Protein AF-A0A935B8S7-F1 (afdb_monomer)

Radius of gyration: 26.59 Å; Cα contacts (8 Å, |Δi|>4): 74; chains: 1; bounding box: 68×34×76 Å

Structure (mmCIF, N/CA/C/O backbone):
data_AF-A0A935B8S7-F1
#
_entry.id   AF-A0A935B8S7-F1
#
loop_
_atom_site.group_PDB
_atom_site.id
_atom_site.type_symbol
_atom_site.label_atom_id
_atom_site.label_alt_id
_atom_site.label_comp_id
_atom_site.label_asym_id
_atom_site.label_entity_id
_atom_site.label_seq_id
_atom_site.pdbx_PDB_ins_code
_atom_site.Cartn_x
_atom_site.Cartn_y
_atom_site.Cartn_z
_atom_site.occupancy
_atom_site.B_iso_or_equiv
_atom_site.auth_seq_id
_atom_site.auth_comp_id
_atom_site.auth_asym_id
_atom_site.auth_atom_id
_atom_site.pdbx_PDB_model_num
ATOM 1 N N . MET A 1 1 ? 12.538 2.249 3.715 1.00 72.75 1 MET A N 1
ATOM 2 C CA . MET A 1 1 ? 12.127 2.419 5.131 1.00 72.75 1 MET A CA 1
ATOM 3 C C . MET A 1 1 ? 10.869 3.268 5.280 1.00 72.75 1 MET A C 1
ATOM 5 O O . MET A 1 1 ? 9.950 2.816 5.946 1.00 72.75 1 MET A O 1
ATOM 9 N N . LEU A 1 2 ? 10.762 4.430 4.622 1.00 84.38 2 LEU A N 1
ATOM 10 C CA . LEU A 1 2 ? 9.557 5.279 4.696 1.00 84.38 2 LEU A CA 1
ATOM 11 C C . LEU A 1 2 ? 8.224 4.554 4.388 1.00 84.38 2 LEU A C 1
ATOM 13 O O . LEU A 1 2 ? 7.296 4.719 5.176 1.00 84.38 2 LEU A O 1
ATOM 17 N N . PRO A 1 3 ? 8.113 3.687 3.356 1.00 80.31 3 PRO A N 1
ATOM 18 C CA . PRO A 1 3 ? 6.857 2.977 3.079 1.00 80.31 3 PRO A CA 1
ATOM 19 C C . PRO A 1 3 ? 6.448 1.997 4.187 1.00 80.31 3 PRO A C 1
ATOM 21 O O . PRO A 1 3 ? 5.264 1.815 4.446 1.00 80.31 3 PRO A O 1
ATOM 24 N N . LEU A 1 4 ? 7.430 1.398 4.873 1.00 86.56 4 LEU A N 1
ATOM 25 C CA . LEU A 1 4 ? 7.192 0.488 5.996 1.00 86.56 4 LEU A CA 1
ATOM 26 C C . LEU A 1 4 ? 6.668 1.237 7.223 1.00 86.56 4 LEU A C 1
ATOM 28 O O . LEU A 1 4 ? 5.716 0.801 7.859 1.00 86.56 4 LEU A O 1
ATOM 32 N N . ILE A 1 5 ? 7.258 2.389 7.540 1.00 90.81 5 ILE A N 1
ATOM 33 C CA . ILE A 1 5 ? 6.776 3.230 8.644 1.00 90.81 5 ILE A CA 1
ATOM 34 C C . ILE A 1 5 ? 5.353 3.710 8.340 1.00 90.81 5 ILE A C 1
ATOM 36 O O . ILE A 1 5 ? 4.471 3.621 9.192 1.00 90.81 5 ILE A O 1
ATOM 40 N N . PHE A 1 6 ? 5.117 4.152 7.104 1.00 88.12 6 PHE A N 1
ATOM 41 C CA . PHE A 1 6 ? 3.810 4.598 6.637 1.00 88.12 6 PHE A CA 1
ATOM 42 C C . PHE A 1 6 ? 2.730 3.521 6.799 1.00 88.12 6 PHE A C 1
ATOM 44 O O . PHE A 1 6 ? 1.699 3.790 7.416 1.00 88.12 6 PHE A O 1
ATOM 51 N N . ILE A 1 7 ? 2.974 2.294 6.315 1.00 90.75 7 ILE A N 1
ATOM 52 C CA . ILE A 1 7 ? 1.973 1.223 6.405 1.00 90.75 7 ILE A CA 1
ATOM 53 C C . ILE A 1 7 ? 1.699 0.815 7.853 1.00 90.75 7 ILE A C 1
ATOM 55 O O . ILE A 1 7 ? 0.552 0.525 8.182 1.00 90.75 7 ILE A O 1
ATOM 59 N N . VAL A 1 8 ? 2.701 0.851 8.740 1.00 92.56 8 VAL A N 1
ATOM 60 C CA . VAL A 1 8 ? 2.510 0.563 10.171 1.00 92.56 8 VAL A CA 1
ATOM 61 C C . VAL A 1 8 ? 1.603 1.609 10.819 1.00 92.56 8 VAL A C 1
ATOM 63 O O . VAL A 1 8 ? 0.613 1.247 11.455 1.00 92.56 8 VAL A O 1
ATOM 66 N N . VAL A 1 9 ? 1.894 2.899 10.623 1.00 93.38 9 VAL A N 1
ATOM 67 C CA . VAL A 1 9 ? 1.093 3.992 11.200 1.00 93.38 9 VAL A CA 1
ATOM 68 C C . VAL A 1 9 ? -0.349 3.941 10.690 1.00 93.38 9 VAL A C 1
ATOM 70 O O . VAL A 1 9 ? -1.285 4.006 11.489 1.00 93.38 9 VAL A O 1
ATOM 73 N N . LEU A 1 10 ? -0.547 3.744 9.384 1.00 91.19 10 LEU A N 1
ATOM 74 C CA . LEU A 1 10 ? -1.888 3.647 8.802 1.00 91.19 10 LEU A CA 1
ATOM 75 C C . LEU A 1 10 ? -2.643 2.399 9.230 1.00 91.19 10 LEU A C 1
ATOM 77 O O . LEU A 1 10 ? -3.838 2.479 9.491 1.00 91.19 10 LEU A O 1
ATOM 81 N N . SER A 1 11 ? -1.960 1.264 9.356 1.00 91.50 11 SER A N 1
ATOM 82 C CA . SER A 1 11 ? -2.568 0.028 9.854 1.00 91.50 11 SER A CA 1
ATOM 83 C C . SER A 1 11 ? -3.101 0.206 11.277 1.00 91.50 11 SER A C 1
ATOM 85 O O . SER A 1 11 ? -4.197 -0.266 11.581 1.00 91.50 11 SER A O 1
ATOM 87 N N . ILE A 1 12 ? -2.371 0.939 12.131 1.00 93.62 12 ILE A N 1
ATOM 88 C CA . ILE A 1 12 ? -2.815 1.295 13.488 1.00 93.62 12 ILE A CA 1
ATOM 89 C C . ILE A 1 12 ? -4.008 2.256 13.438 1.00 93.62 12 ILE A C 1
ATOM 91 O O . ILE A 1 12 ? -4.962 2.088 14.197 1.00 93.62 12 ILE A O 1
ATOM 95 N N . GLN A 1 13 ? -3.977 3.260 12.562 1.00 93.19 13 GLN A N 1
ATOM 96 C CA . GLN A 1 13 ? -5.082 4.208 12.429 1.00 93.19 13 GLN A CA 1
ATOM 97 C C . GLN A 1 13 ? -6.358 3.517 11.935 1.00 93.19 13 GLN A C 1
ATOM 99 O O . GLN A 1 13 ? -7.408 3.680 12.546 1.00 93.19 13 GLN A O 1
ATOM 104 N N . ILE A 1 14 ? -6.254 2.679 10.901 1.00 92.94 14 ILE A N 1
ATOM 105 C CA . ILE A 1 14 ? -7.361 1.870 10.378 1.00 92.94 14 ILE A CA 1
ATOM 106 C C . ILE A 1 14 ? -7.871 0.899 11.438 1.00 92.94 14 ILE A C 1
ATOM 108 O O . ILE A 1 14 ? -9.080 0.758 11.569 1.00 92.94 14 ILE A O 1
ATOM 112 N N . TYR A 1 15 ? -6.991 0.290 12.241 1.00 94.25 15 TYR A N 1
ATOM 113 C CA . TYR A 1 15 ? -7.413 -0.554 13.361 1.00 94.25 15 TYR A CA 1
ATOM 114 C C . TYR A 1 15 ? -8.307 0.213 14.341 1.00 94.25 15 TYR A C 1
ATOM 116 O O . TYR A 1 15 ? -9.374 -0.269 14.718 1.00 94.25 15 TYR A O 1
ATOM 124 N N . ARG A 1 16 ? -7.877 1.415 14.752 1.00 92.69 16 ARG A N 1
ATOM 125 C CA . ARG A 1 16 ? -8.633 2.265 15.682 1.00 92.69 16 ARG A CA 1
ATOM 126 C C . ARG A 1 16 ? -9.968 2.682 15.073 1.00 92.69 16 ARG A C 1
ATOM 128 O O . ARG A 1 16 ? -11.003 2.382 15.648 1.00 92.69 16 ARG A O 1
ATOM 135 N N . THR A 1 17 ? -9.950 3.246 13.867 1.00 92.00 17 THR A N 1
ATOM 136 C CA . THR A 1 17 ? -11.165 3.687 13.168 1.0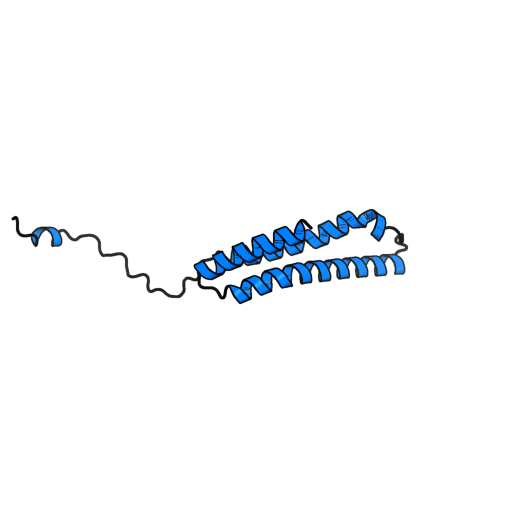0 92.00 17 THR A CA 1
ATOM 137 C C . THR A 1 17 ? -12.145 2.537 12.926 1.00 92.00 17 THR A C 1
ATOM 139 O O . THR A 1 17 ? -13.335 2.685 13.174 1.00 92.00 17 THR A O 1
ATOM 142 N N . ALA A 1 18 ? -11.664 1.367 12.497 1.00 90.94 18 ALA A N 1
ATOM 143 C CA . ALA A 1 18 ? -12.515 0.200 12.287 1.00 90.94 18 ALA A CA 1
ATOM 144 C C . ALA A 1 18 ? -13.143 -0.291 13.599 1.00 90.94 18 ALA A C 1
ATOM 146 O O . ALA A 1 18 ? -14.318 -0.647 13.605 1.00 90.94 18 ALA A O 1
ATOM 147 N N . ARG A 1 19 ? -12.383 -0.285 14.703 1.00 90.56 19 ARG A N 1
ATOM 148 C CA . ARG A 1 19 ? -12.891 -0.653 16.031 1.00 90.56 19 ARG A CA 1
ATOM 149 C C . ARG A 1 19 ? -13.970 0.318 16.501 1.00 90.56 19 ARG A C 1
ATOM 151 O O . ARG A 1 19 ? -15.001 -0.134 16.990 1.00 90.56 19 ARG A O 1
ATOM 158 N N . ASP A 1 20 ? -13.725 1.615 16.353 1.00 89.69 20 ASP A N 1
ATOM 159 C CA . ASP A 1 20 ? -14.629 2.666 16.824 1.00 89.69 20 ASP A CA 1
ATOM 160 C C . ASP A 1 20 ? -15.942 2.683 16.019 1.00 89.69 20 ASP A C 1
ATOM 162 O O . ASP A 1 20 ? -17.004 2.945 16.574 1.00 89.69 20 ASP A O 1
ATOM 166 N N . ASN A 1 21 ? -15.888 2.300 14.738 1.00 87.44 21 ASN A N 1
ATOM 167 C CA . ASN A 1 21 ? -17.043 2.260 13.836 1.00 87.44 21 ASN A CA 1
ATOM 168 C C . ASN A 1 21 ? -17.745 0.888 13.757 1.00 87.44 21 ASN A C 1
ATOM 170 O O . ASN A 1 21 ? -18.557 0.672 12.860 1.00 87.44 21 ASN A O 1
ATOM 174 N N . GLY A 1 22 ? -17.429 -0.057 14.652 1.00 85.62 22 GLY A N 1
ATOM 175 C CA . GLY A 1 22 ? -18.116 -1.358 14.730 1.00 85.62 22 GLY A CA 1
ATOM 176 C C . GLY A 1 22 ? -17.719 -2.387 13.659 1.00 85.62 22 GLY A C 1
ATOM 177 O O . GLY A 1 22 ? -18.368 -3.424 13.511 1.00 85.62 22 GLY A O 1
ATOM 178 N N . TYR A 1 23 ? -16.641 -2.152 12.908 1.00 88.56 23 TYR A N 1
ATOM 179 C CA . TYR A 1 23 ? -16.096 -3.132 11.968 1.00 88.56 23 TYR A CA 1
ATOM 180 C C . TYR A 1 23 ? -15.152 -4.137 12.651 1.00 88.56 23 TYR A C 1
ATOM 182 O O . TYR A 1 23 ? -14.621 -3.918 13.740 1.00 88.56 23 TYR A O 1
ATOM 190 N N . ASN A 1 24 ? -14.865 -5.250 11.964 1.00 91.75 24 ASN A N 1
ATOM 191 C CA . ASN A 1 24 ? -13.850 -6.216 12.392 1.00 91.75 24 ASN A CA 1
ATOM 192 C C . ASN A 1 24 ? -12.433 -5.632 12.211 1.00 91.75 24 ASN A C 1
ATOM 194 O O . ASN A 1 24 ? -11.819 -5.767 11.150 1.00 91.75 24 ASN A O 1
ATOM 198 N N . ALA A 1 25 ? -11.926 -4.962 13.249 1.00 89.75 25 ALA A N 1
ATOM 199 C CA . ALA A 1 25 ? -10.652 -4.246 13.202 1.00 89.75 25 ALA A CA 1
ATOM 200 C C . ALA A 1 25 ? -9.443 -5.121 12.802 1.00 89.75 25 ALA A C 1
ATOM 202 O O . ALA A 1 25 ? -8.726 -4.719 11.884 1.00 89.75 25 ALA A O 1
ATOM 203 N N . PRO A 1 26 ? -9.221 -6.326 13.375 1.00 93.06 26 PRO A N 1
ATOM 204 C CA . PRO A 1 26 ? -8.127 -7.201 12.943 1.00 93.06 26 PRO A CA 1
ATOM 205 C C . PRO A 1 26 ? -8.166 -7.549 11.452 1.00 93.06 26 PRO A C 1
ATOM 207 O O . PRO A 1 26 ? -7.130 -7.525 10.786 1.00 93.06 26 PRO A O 1
ATOM 210 N N . MET A 1 27 ? -9.357 -7.839 10.916 1.00 94.81 27 MET A N 1
ATOM 211 C CA . MET A 1 27 ? -9.523 -8.178 9.502 1.00 94.81 27 MET A CA 1
ATOM 212 C C . MET A 1 27 ? -9.134 -7.000 8.603 1.00 94.81 27 MET A C 1
ATOM 214 O O . MET A 1 27 ? -8.326 -7.171 7.692 1.00 94.81 27 MET A O 1
ATOM 218 N N . TRP A 1 28 ? -9.653 -5.799 8.869 1.00 93.19 28 TRP A N 1
ATOM 219 C CA . TRP A 1 28 ? -9.363 -4.621 8.041 1.00 93.19 28 TRP A CA 1
ATOM 220 C C . TRP A 1 28 ? -7.902 -4.186 8.115 1.00 93.19 28 TRP A C 1
ATOM 222 O O . TRP A 1 28 ? -7.319 -3.793 7.101 1.00 93.19 28 TRP A O 1
ATOM 232 N N . THR A 1 29 ? -7.272 -4.325 9.280 1.00 92.81 29 THR A N 1
ATOM 233 C CA . THR A 1 29 ? -5.833 -4.103 9.428 1.00 92.81 29 THR A CA 1
ATOM 234 C C . THR A 1 29 ? -5.017 -5.106 8.613 1.00 92.81 29 THR A C 1
ATOM 236 O O . THR A 1 29 ? -4.097 -4.698 7.902 1.00 92.81 29 THR A O 1
ATOM 239 N N . ALA A 1 30 ? -5.374 -6.394 8.642 1.00 94.25 30 ALA A N 1
ATOM 240 C CA . ALA A 1 30 ? -4.700 -7.415 7.838 1.00 94.25 30 ALA A CA 1
ATOM 241 C C . ALA A 1 30 ? -4.864 -7.158 6.331 1.00 94.25 30 ALA A C 1
ATOM 243 O O . ALA A 1 30 ? -3.879 -7.195 5.594 1.00 94.25 30 ALA A O 1
ATOM 244 N N . VAL A 1 31 ? -6.079 -6.826 5.880 1.00 94.75 31 VAL A N 1
ATOM 245 C CA . VAL A 1 31 ? -6.365 -6.487 4.474 1.00 94.75 31 VAL A CA 1
ATOM 246 C C . VAL A 1 31 ? -5.567 -5.263 4.026 1.00 94.75 31 VAL A C 1
ATOM 248 O O . VAL A 1 31 ? -5.026 -5.259 2.923 1.00 94.75 31 VAL A O 1
ATOM 251 N N . THR A 1 32 ? -5.432 -4.252 4.885 1.00 93.69 32 THR A N 1
ATOM 252 C CA . THR A 1 32 ? -4.628 -3.056 4.595 1.00 93.69 32 THR A CA 1
ATOM 253 C C . THR A 1 32 ? -3.156 -3.409 4.414 1.00 93.69 32 THR A C 1
ATOM 255 O O . THR A 1 32 ? -2.561 -3.064 3.392 1.00 93.69 32 THR A O 1
ATOM 258 N N . ALA A 1 33 ? -2.569 -4.110 5.389 1.00 92.81 33 ALA A N 1
ATOM 259 C CA . ALA A 1 33 ? -1.151 -4.444 5.373 1.00 92.81 33 ALA A CA 1
ATOM 260 C C . ALA A 1 33 ? -0.808 -5.366 4.196 1.00 92.81 33 ALA A C 1
ATOM 262 O O . ALA A 1 33 ? 0.091 -5.061 3.416 1.00 92.81 33 ALA A O 1
ATOM 263 N N . VAL A 1 34 ? -1.555 -6.462 4.028 1.00 95.06 34 VAL A N 1
ATOM 264 C CA . VAL A 1 34 ? -1.330 -7.428 2.944 1.00 95.06 34 VAL A CA 1
ATOM 265 C C . VAL A 1 34 ? -1.621 -6.793 1.587 1.00 95.06 34 VAL A C 1
ATOM 267 O O . VAL A 1 34 ? -0.802 -6.896 0.676 1.00 95.06 34 VAL A O 1
ATOM 270 N N . GLY A 1 35 ? -2.747 -6.091 1.449 1.00 93.50 35 GLY A N 1
ATOM 271 C CA . GLY A 1 35 ? -3.154 -5.493 0.181 1.00 93.50 35 GLY A CA 1
ATOM 272 C C . GLY A 1 35 ? -2.182 -4.425 -0.324 1.00 93.50 35 GLY A C 1
ATOM 273 O O . GLY A 1 35 ? -1.917 -4.373 -1.523 1.00 93.50 35 GLY A O 1
ATOM 274 N N . PHE A 1 36 ? -1.561 -3.648 0.572 1.00 92.94 36 PHE A N 1
ATOM 275 C CA . PHE A 1 36 ? -0.516 -2.691 0.196 1.00 92.94 36 PHE A CA 1
ATOM 276 C C . PHE A 1 36 ? 0.662 -3.371 -0.520 1.00 92.94 36 PHE A C 1
ATOM 278 O O . PHE A 1 36 ? 1.060 -2.933 -1.601 1.00 92.94 36 PHE A O 1
ATOM 285 N N . PHE A 1 37 ? 1.189 -4.468 0.035 1.00 91.62 37 PHE A N 1
ATOM 286 C CA . PHE A 1 37 ? 2.295 -5.204 -0.588 1.00 91.62 37 PHE A CA 1
ATOM 287 C C . PHE A 1 37 ? 1.863 -5.965 -1.838 1.00 91.62 37 PHE A C 1
ATOM 289 O O . PHE A 1 37 ? 2.596 -5.972 -2.825 1.00 91.62 37 PHE A O 1
ATOM 296 N N . VAL A 1 38 ? 0.673 -6.572 -1.820 1.00 94.75 38 VAL A N 1
ATOM 297 C CA . VAL A 1 38 ? 0.137 -7.303 -2.977 1.00 94.75 38 VAL A CA 1
ATOM 298 C C . VAL A 1 38 ? -0.001 -6.375 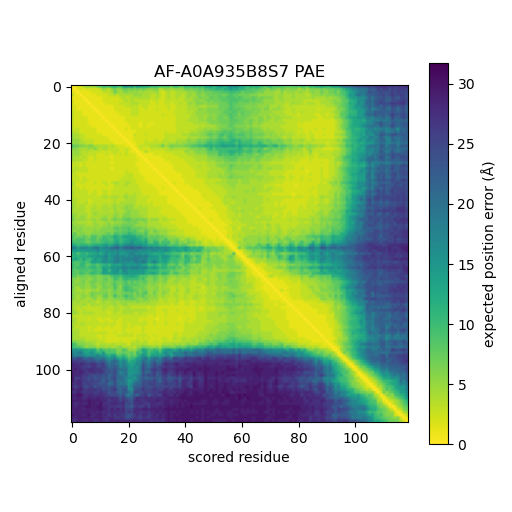-4.179 1.00 94.75 38 VAL A C 1
ATOM 300 O O . VAL A 1 38 ? 0.421 -6.740 -5.270 1.00 94.75 38 VAL A O 1
ATOM 303 N N . ILE A 1 39 ? -0.517 -5.159 -3.997 1.00 93.81 39 ILE A N 1
ATOM 304 C CA . ILE A 1 39 ? -0.665 -4.206 -5.103 1.00 93.81 39 ILE A CA 1
ATOM 305 C C . ILE A 1 39 ? 0.692 -3.764 -5.638 1.00 93.81 39 ILE A C 1
ATOM 307 O O . ILE A 1 39 ? 0.887 -3.774 -6.851 1.00 93.81 39 ILE A O 1
ATOM 311 N N . GLN A 1 40 ? 1.647 -3.431 -4.765 1.00 90.88 40 GLN A N 1
ATOM 312 C CA . GLN A 1 40 ? 2.997 -3.076 -5.215 1.00 90.88 40 GLN A CA 1
ATOM 313 C C . GLN A 1 40 ? 3.649 -4.212 -6.004 1.00 90.88 40 GLN A C 1
ATOM 315 O O . GLN A 1 40 ? 4.253 -3.972 -7.047 1.00 90.88 40 GLN A O 1
ATOM 320 N N . PHE A 1 41 ? 3.487 -5.448 -5.531 1.00 91.00 41 PHE A N 1
ATOM 321 C CA . PHE A 1 41 ? 4.011 -6.630 -6.199 1.00 91.00 41 PHE A CA 1
ATOM 322 C C . PHE A 1 41 ? 3.351 -6.860 -7.563 1.00 91.00 41 PHE A C 1
ATOM 324 O O . PHE A 1 41 ? 4.050 -7.031 -8.558 1.00 91.00 41 PHE A O 1
ATOM 331 N N . VAL A 1 42 ? 2.017 -6.805 -7.633 1.00 94.44 42 VAL A N 1
ATOM 332 C CA . VAL A 1 42 ? 1.260 -6.991 -8.882 1.00 94.44 42 VAL A CA 1
ATOM 333 C C . VAL A 1 42 ? 1.607 -5.910 -9.904 1.00 94.44 42 VAL A C 1
ATOM 335 O O . VAL A 1 42 ? 1.822 -6.229 -11.070 1.00 94.44 42 VAL A O 1
ATOM 338 N N . VAL A 1 43 ? 1.710 -4.646 -9.487 1.00 92.25 43 VAL A N 1
ATOM 339 C CA . VAL A 1 43 ? 2.067 -3.544 -10.394 1.00 92.25 43 VAL A CA 1
ATOM 340 C C . VAL A 1 43 ? 3.518 -3.657 -10.852 1.00 92.25 43 VAL A C 1
ATOM 342 O O . VAL A 1 43 ? 3.790 -3.500 -12.040 1.00 92.25 43 VAL A O 1
ATOM 345 N N . GLY A 1 44 ? 4.441 -3.994 -9.948 1.00 90.06 44 GLY A N 1
ATOM 346 C CA . GLY A 1 44 ? 5.838 -4.248 -10.303 1.00 90.06 44 GLY A CA 1
ATOM 347 C C . GLY A 1 44 ? 5.976 -5.382 -11.322 1.00 90.06 44 GLY A C 1
ATOM 348 O O . GLY A 1 44 ? 6.667 -5.224 -12.328 1.00 90.06 44 GLY A O 1
ATOM 349 N N . LEU A 1 45 ? 5.255 -6.490 -11.116 1.00 91.19 45 LEU A N 1
ATOM 350 C CA . LEU A 1 45 ? 5.198 -7.589 -12.081 1.00 91.19 45 LEU A CA 1
ATOM 351 C C . LEU A 1 45 ? 4.600 -7.154 -13.419 1.00 91.19 45 LEU A C 1
ATOM 353 O O . LEU A 1 45 ? 5.164 -7.478 -14.460 1.00 91.19 45 LEU A O 1
ATOM 357 N N . ALA A 1 46 ? 3.490 -6.413 -13.411 1.00 92.56 46 ALA A N 1
ATOM 358 C CA . ALA A 1 46 ? 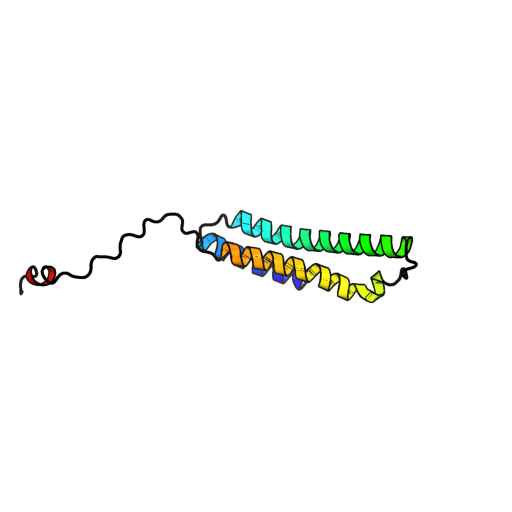2.848 -5.946 -14.636 1.00 92.56 46 ALA A CA 1
ATOM 359 C C . ALA A 1 46 ? 3.797 -5.072 -15.470 1.00 92.56 46 ALA A C 1
ATOM 361 O O . ALA A 1 46 ? 3.934 -5.289 -16.672 1.00 92.56 46 ALA A O 1
ATOM 362 N N . ILE A 1 47 ? 4.505 -4.138 -14.828 1.00 90.19 47 ILE A N 1
ATOM 363 C CA . ILE A 1 47 ? 5.504 -3.294 -15.495 1.00 90.19 47 ILE A CA 1
ATOM 364 C C . ILE A 1 47 ? 6.660 -4.145 -16.033 1.00 90.19 47 ILE A C 1
ATOM 366 O O . ILE A 1 47 ? 7.050 -3.977 -17.187 1.00 90.19 47 ILE A O 1
ATOM 370 N N . GLY A 1 48 ? 7.170 -5.091 -15.240 1.00 87.31 48 GLY A N 1
ATOM 371 C CA . GLY A 1 48 ? 8.232 -5.999 -15.678 1.00 87.31 48 GLY A CA 1
ATOM 372 C C . GLY A 1 48 ? 7.839 -6.820 -16.910 1.00 87.31 48 GLY A C 1
ATOM 373 O O . GLY A 1 48 ? 8.617 -6.920 -17.857 1.00 87.31 48 GLY A O 1
ATOM 374 N N . VAL A 1 49 ? 6.610 -7.345 -16.942 1.00 90.38 49 VAL A N 1
ATOM 375 C CA . VAL A 1 49 ? 6.075 -8.083 -18.097 1.00 90.38 49 VAL A CA 1
ATOM 376 C C . VAL A 1 49 ? 5.941 -7.176 -19.320 1.00 90.38 49 VAL A C 1
ATOM 378 O O . VAL A 1 49 ? 6.349 -7.572 -20.409 1.00 90.38 49 VAL A O 1
ATOM 381 N N . ILE A 1 50 ? 5.422 -5.954 -19.162 1.00 89.44 50 ILE A N 1
ATOM 382 C CA . ILE A 1 50 ? 5.293 -4.992 -20.270 1.00 89.44 50 ILE A CA 1
ATOM 383 C C . ILE A 1 50 ? 6.663 -4.674 -20.876 1.00 89.44 50 ILE A C 1
ATOM 385 O O . ILE A 1 50 ? 6.804 -4.682 -22.097 1.00 89.44 50 ILE A O 1
ATOM 389 N N . LEU A 1 51 ? 7.677 -4.436 -20.042 1.00 85.75 51 LEU A N 1
ATOM 390 C CA . LEU A 1 51 ? 9.031 -4.135 -20.510 1.00 85.75 51 LEU A CA 1
ATOM 391 C C . LEU A 1 51 ? 9.682 -5.337 -21.200 1.00 85.75 51 LEU A C 1
ATOM 393 O O . LEU A 1 51 ? 10.299 -5.170 -22.249 1.00 85.75 51 LEU A O 1
ATOM 397 N N . LEU A 1 52 ? 9.494 -6.547 -20.665 1.00 86.12 52 LEU A N 1
ATOM 398 C CA . LEU A 1 52 ? 9.990 -7.776 -21.286 1.00 86.12 52 LEU A CA 1
ATOM 399 C C . LEU A 1 52 ? 9.380 -7.993 -22.678 1.00 86.12 52 LEU A C 1
ATOM 401 O O . LEU A 1 52 ? 10.091 -8.330 -23.628 1.00 86.12 52 LEU A O 1
ATOM 405 N N . LEU A 1 53 ? 8.070 -7.774 -22.812 1.00 88.56 53 LEU A N 1
ATOM 406 C CA . LEU A 1 53 ? 7.382 -7.854 -24.099 1.00 88.56 53 LEU A CA 1
ATOM 407 C C . LEU A 1 53 ? 7.855 -6.740 -25.045 1.00 88.56 53 LEU A C 1
ATOM 409 O O . LEU A 1 53 ? 8.146 -7.014 -26.205 1.00 88.56 53 LEU A O 1
ATOM 413 N N . GLY A 1 54 ? 8.009 -5.508 -24.558 1.00 86.25 54 GLY A N 1
ATOM 414 C CA . GLY A 1 54 ? 8.510 -4.387 -25.357 1.00 86.25 54 GLY A CA 1
ATOM 415 C C . GLY A 1 54 ? 9.917 -4.624 -25.910 1.00 86.25 54 GLY A C 1
ATOM 416 O O . GLY A 1 54 ? 10.161 -4.381 -27.092 1.00 86.25 54 GLY A O 1
ATOM 417 N N . ALA A 1 55 ? 10.818 -5.178 -25.095 1.00 84.06 55 ALA A N 1
ATOM 418 C CA . ALA A 1 55 ? 12.166 -5.551 -25.527 1.00 84.06 55 ALA A CA 1
ATOM 419 C C . ALA A 1 55 ? 12.151 -6.691 -26.559 1.00 84.06 55 ALA A C 1
ATOM 421 O O . ALA A 1 55 ? 12.965 -6.707 -27.474 1.00 84.06 55 ALA A O 1
ATOM 422 N N . SER A 1 56 ? 11.205 -7.627 -26.437 1.00 84.62 56 SER A N 1
ATOM 423 C CA . SER A 1 56 ? 11.112 -8.793 -27.327 1.00 84.62 56 SER A CA 1
ATOM 424 C C . SER A 1 56 ? 10.453 -8.487 -28.677 1.00 84.62 56 SER A C 1
ATOM 426 O O . SER A 1 56 ? 10.777 -9.134 -29.669 1.00 84.62 56 SER A O 1
ATOM 428 N N . PHE A 1 57 ? 9.508 -7.542 -28.722 1.00 86.31 57 PHE A N 1
ATOM 429 C CA . PHE A 1 57 ? 8.668 -7.296 -29.904 1.00 86.31 57 PHE A CA 1
ATOM 430 C C . PHE A 1 57 ? 8.884 -5.934 -30.571 1.00 86.31 57 PHE A C 1
ATOM 432 O O . PHE A 1 57 ? 8.447 -5.756 -31.706 1.00 86.31 57 PHE A O 1
ATOM 439 N N . SER A 1 58 ? 9.500 -4.967 -29.887 1.00 78.69 58 SER A N 1
ATOM 440 C CA . SER A 1 58 ? 9.491 -3.565 -30.321 1.00 78.69 58 SER A CA 1
ATOM 441 C C . SER A 1 58 ? 10.862 -2.878 -30.257 1.00 78.69 58 SER A C 1
ATOM 443 O O . SER A 1 58 ? 10.902 -1.648 -30.265 1.00 78.69 58 SER A O 1
ATOM 445 N N . ASP A 1 59 ? 11.960 -3.647 -30.188 1.00 83.12 59 ASP A N 1
ATOM 446 C CA . ASP A 1 59 ? 13.354 -3.161 -30.089 1.00 83.12 59 ASP A CA 1
ATOM 447 C C . ASP A 1 59 ? 13.571 -2.123 -28.969 1.00 83.12 59 AS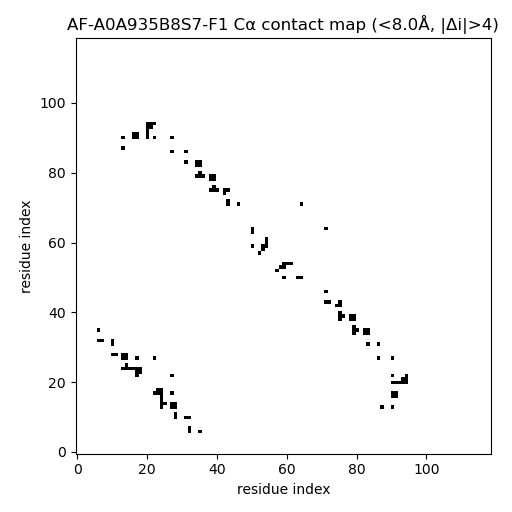P A C 1
ATOM 449 O O . ASP A 1 59 ? 14.408 -1.221 -29.055 1.00 83.12 59 ASP A O 1
ATOM 453 N N . TRP A 1 60 ? 12.800 -2.223 -27.884 1.00 83.31 60 TRP A N 1
ATOM 454 C CA . TRP A 1 60 ? 12.996 -1.361 -26.722 1.00 83.31 60 TRP A CA 1
ATOM 455 C C . TRP A 1 60 ? 14.350 -1.644 -26.075 1.00 83.31 60 TRP A C 1
ATOM 457 O O . TRP A 1 60 ? 14.724 -2.801 -25.880 1.00 83.31 60 TRP A O 1
ATOM 467 N N . SER A 1 61 ? 15.075 -0.579 -25.710 1.00 80.50 61 SER A N 1
ATOM 468 C CA . SER A 1 61 ? 16.384 -0.727 -25.073 1.00 80.50 61 SER A CA 1
ATOM 469 C C . SER A 1 61 ? 16.256 -1.529 -23.771 1.00 80.50 61 SER A C 1
ATOM 471 O O . SER A 1 61 ? 15.422 -1.187 -22.926 1.00 80.50 61 SER A O 1
ATOM 473 N N . PRO A 1 62 ? 17.111 -2.544 -23.548 1.00 74.12 62 PRO A N 1
ATOM 474 C CA . PRO A 1 62 ? 17.110 -3.317 -22.310 1.00 74.12 62 PRO A CA 1
ATOM 475 C C . PRO A 1 62 ? 17.468 -2.470 -21.078 1.00 74.12 62 PRO A C 1
ATOM 477 O O . PRO A 1 62 ? 17.159 -2.870 -19.960 1.00 74.12 62 PRO A O 1
ATOM 480 N N . THR A 1 63 ? 18.063 -1.285 -21.264 1.00 81.31 63 THR A N 1
ATOM 481 C CA . THR A 1 63 ? 18.407 -0.355 -20.172 1.00 81.31 63 THR A CA 1
ATOM 482 C C . THR A 1 63 ? 17.219 0.451 -19.654 1.00 81.31 63 THR A C 1
ATOM 484 O O . THR A 1 63 ? 17.326 1.068 -18.600 1.00 81.31 63 THR A O 1
ATOM 487 N N . LEU A 1 64 ? 16.069 0.431 -20.341 1.00 79.69 64 LEU A N 1
ATOM 488 C CA . LEU A 1 64 ? 14.906 1.239 -19.956 1.00 79.69 64 LEU A CA 1
ATOM 489 C C . LEU A 1 64 ? 14.419 0.943 -18.532 1.00 79.69 64 LEU A C 1
ATOM 491 O O . LEU A 1 64 ? 13.924 1.841 -17.856 1.00 79.69 64 LEU A O 1
ATOM 495 N N . LEU A 1 65 ? 14.551 -0.296 -18.054 1.00 75.88 65 LEU A N 1
ATOM 496 C CA . LEU A 1 65 ? 14.186 -0.624 -16.675 1.00 75.88 65 LEU A CA 1
ATOM 497 C C . LEU A 1 65 ? 15.073 0.128 -15.671 1.00 75.88 65 LEU A C 1
ATOM 499 O O . LEU A 1 65 ? 14.554 0.677 -14.701 1.00 75.88 65 LEU A O 1
ATOM 503 N N . ASP A 1 66 ? 16.382 0.164 -15.919 1.00 82.69 66 ASP A N 1
ATOM 504 C CA . ASP A 1 66 ? 17.360 0.802 -15.036 1.00 82.69 66 ASP A CA 1
ATOM 505 C C . ASP A 1 66 ? 17.225 2.330 -15.094 1.00 82.69 66 ASP A C 1
ATOM 507 O O . ASP A 1 66 ? 17.178 2.991 -14.055 1.00 82.69 66 ASP A O 1
ATOM 511 N N . ASP A 1 67 ? 17.046 2.882 -16.298 1.00 85.50 67 ASP A N 1
ATOM 512 C CA . ASP A 1 67 ? 16.904 4.325 -16.527 1.00 85.50 67 ASP A CA 1
ATOM 513 C C . ASP A 1 67 ? 15.631 4.895 -15.872 1.00 85.50 67 ASP A C 1
ATOM 515 O O . ASP A 1 67 ? 15.616 6.028 -15.380 1.00 85.50 67 ASP A O 1
ATOM 519 N N . TYR A 1 68 ? 14.556 4.098 -15.818 1.00 85.31 68 TYR A N 1
ATOM 520 C CA . TYR A 1 68 ? 13.257 4.512 -15.281 1.00 85.31 68 TYR A CA 1
ATOM 521 C C . TYR A 1 68 ? 12.879 3.833 -13.959 1.00 85.31 68 TYR A C 1
ATOM 523 O O . TYR A 1 68 ? 11.740 3.983 -13.504 1.00 85.31 68 TYR A O 1
ATOM 531 N N . GLN A 1 69 ? 13.813 3.155 -13.284 1.00 85.25 69 GLN A N 1
ATOM 532 C CA . GLN A 1 69 ? 13.548 2.398 -12.053 1.00 85.25 69 GLN A CA 1
ATOM 533 C C . GLN A 1 69 ? 12.831 3.238 -10.983 1.00 85.25 69 GLN A C 1
ATOM 535 O O . GLN A 1 69 ? 11.904 2.769 -10.316 1.00 85.25 69 GLN A O 1
ATOM 540 N N . PHE A 1 70 ? 13.221 4.507 -10.841 1.00 86.25 70 PHE A N 1
ATOM 541 C CA . PHE A 1 70 ? 12.579 5.441 -9.916 1.00 86.25 70 PHE A CA 1
ATOM 542 C C . PHE A 1 70 ? 11.096 5.676 -10.250 1.00 86.25 70 PHE A C 1
ATOM 544 O O . PHE A 1 70 ? 10.238 5.631 -9.365 1.00 86.25 70 PHE A O 1
ATOM 551 N N . PHE A 1 71 ? 10.778 5.880 -11.530 1.00 85.81 71 PHE A N 1
ATOM 552 C CA . PHE A 1 71 ? 9.408 6.102 -11.996 1.00 85.81 71 PHE A CA 1
ATOM 553 C C . PHE A 1 71 ? 8.558 4.839 -11.888 1.00 85.81 71 PHE A C 1
ATOM 555 O O . PHE A 1 71 ? 7.394 4.926 -11.505 1.00 85.81 71 PHE A O 1
ATOM 562 N N . VAL A 1 72 ? 9.145 3.668 -12.142 1.00 85.25 72 VAL A N 1
ATOM 563 C CA . VAL A 1 72 ? 8.501 2.367 -11.912 1.00 85.25 72 VAL A CA 1
ATOM 564 C C . VAL A 1 72 ? 8.146 2.196 -10.434 1.00 85.25 72 VAL A C 1
ATOM 566 O O . VAL A 1 72 ? 7.022 1.813 -10.105 1.00 85.25 72 VAL A O 1
ATOM 569 N N . GLY A 1 73 ? 9.062 2.559 -9.531 1.00 85.25 73 GLY A N 1
ATOM 570 C CA . GLY A 1 73 ? 8.808 2.558 -8.090 1.00 85.25 73 GLY A CA 1
ATOM 571 C C . GLY A 1 73 ? 7.653 3.481 -7.689 1.00 85.25 73 GLY A C 1
ATOM 572 O O . GLY A 1 73 ? 6.766 3.073 -6.938 1.00 85.25 73 GLY A O 1
ATOM 573 N N . LEU A 1 74 ? 7.609 4.703 -8.229 1.00 86.50 74 LEU A N 1
ATOM 574 C CA . LEU A 1 74 ? 6.495 5.632 -8.003 1.00 86.50 74 LEU A CA 1
ATOM 575 C C . LEU A 1 74 ? 5.170 5.107 -8.572 1.00 86.50 74 LEU A C 1
ATOM 577 O O . LEU A 1 74 ? 4.140 5.189 -7.899 1.00 86.50 74 LEU A O 1
ATOM 581 N N . ALA A 1 75 ? 5.196 4.532 -9.774 1.00 86.81 75 ALA A N 1
ATOM 582 C CA . ALA A 1 75 ? 4.024 3.964 -10.430 1.00 86.81 75 ALA A CA 1
ATOM 583 C C . ALA A 1 75 ? 3.444 2.768 -9.659 1.00 86.81 75 ALA A C 1
ATOM 585 O O . ALA A 1 75 ? 2.228 2.609 -9.623 1.00 86.81 75 ALA A O 1
ATOM 586 N N . ALA A 1 76 ? 4.281 1.967 -8.992 1.00 87.31 76 ALA A N 1
ATOM 587 C CA . ALA A 1 76 ? 3.831 0.907 -8.087 1.00 87.31 76 ALA A CA 1
ATOM 588 C C . ALA A 1 76 ? 3.302 1.449 -6.749 1.00 87.31 76 ALA A C 1
ATOM 590 O O . ALA A 1 76 ? 2.398 0.870 -6.143 1.00 87.31 76 ALA A O 1
ATOM 591 N N . MET A 1 77 ? 3.840 2.578 -6.286 1.00 87.88 77 MET A N 1
ATOM 592 C CA . MET A 1 77 ? 3.476 3.175 -5.005 1.00 87.88 77 MET A CA 1
ATOM 593 C C . MET A 1 77 ? 2.082 3.820 -5.032 1.00 87.88 77 MET A C 1
ATOM 595 O O . MET A 1 77 ? 1.270 3.551 -4.149 1.00 87.88 77 MET A O 1
ATOM 599 N N . ILE A 1 78 ? 1.778 4.636 -6.045 1.00 91.12 78 ILE A N 1
ATOM 600 C CA . ILE A 1 78 ? 0.502 5.370 -6.170 1.00 91.12 78 ILE A CA 1
ATOM 601 C C . ILE A 1 78 ? -0.746 4.476 -5.996 1.00 91.12 78 ILE A C 1
ATOM 603 O O . ILE A 1 78 ? -1.578 4.792 -5.142 1.00 91.12 78 ILE A O 1
ATOM 607 N N . PRO A 1 79 ? -0.914 3.357 -6.726 1.00 92.62 79 PRO A N 1
ATOM 608 C CA . PRO A 1 79 ? -2.099 2.510 -6.591 1.00 92.62 79 PRO A CA 1
ATOM 609 C C . PRO A 1 79 ? -2.202 1.854 -5.209 1.00 92.62 79 PRO A C 1
ATOM 611 O O . PRO A 1 79 ? -3.306 1.702 -4.691 1.00 92.62 79 PRO A O 1
ATOM 614 N N . ALA A 1 80 ? -1.075 1.532 -4.566 1.00 89.94 80 ALA A N 1
ATOM 615 C CA . ALA A 1 80 ? -1.077 1.010 -3.201 1.00 89.94 80 ALA A CA 1
ATOM 616 C C . ALA A 1 80 ? -1.551 2.070 -2.188 1.00 89.94 80 ALA A C 1
ATOM 618 O O . ALA A 1 80 ? -2.314 1.757 -1.274 1.00 89.94 80 ALA A O 1
ATOM 619 N N . PHE A 1 81 ? -1.168 3.337 -2.380 1.00 90.44 81 PHE A N 1
ATOM 620 C CA . PHE A 1 81 ? -1.690 4.458 -1.589 1.00 90.44 81 PHE A CA 1
ATOM 621 C C . PHE A 1 81 ? -3.191 4.659 -1.801 1.00 90.44 81 PHE A C 1
ATOM 623 O O . PHE A 1 81 ? -3.926 4.805 -0.825 1.00 90.44 81 PHE A O 1
ATOM 630 N N . ILE A 1 82 ? -3.654 4.633 -3.055 1.00 93.69 82 ILE A N 1
ATOM 631 C CA . ILE A 1 82 ? -5.082 4.758 -3.384 1.00 93.69 82 ILE A CA 1
ATOM 632 C C . ILE A 1 82 ? -5.876 3.639 -2.708 1.00 93.69 82 ILE A C 1
ATOM 634 O O . ILE A 1 82 ? -6.906 3.904 -2.098 1.00 93.69 82 ILE A O 1
ATOM 638 N N . PHE A 1 83 ? -5.382 2.404 -2.754 1.00 93.69 83 PHE A N 1
ATOM 639 C CA . PHE A 1 83 ? -6.030 1.273 -2.098 1.00 93.69 83 PHE A CA 1
ATOM 640 C C . PHE A 1 83 ? -6.167 1.457 -0.585 1.00 93.69 83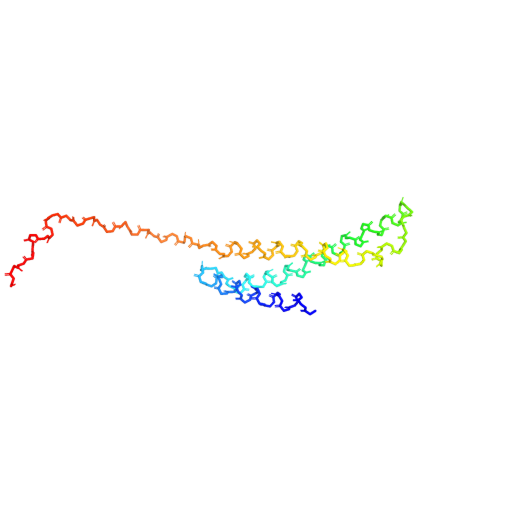 PHE A C 1
ATOM 642 O O . PHE A 1 83 ? -7.264 1.311 -0.047 1.00 93.69 83 PHE A O 1
ATOM 649 N N . VAL A 1 84 ? -5.084 1.831 0.102 1.00 92.06 84 VAL A N 1
ATOM 650 C CA . VAL A 1 84 ? -5.132 2.080 1.551 1.00 92.06 84 VAL A CA 1
ATOM 651 C C . VAL A 1 84 ? -6.064 3.250 1.874 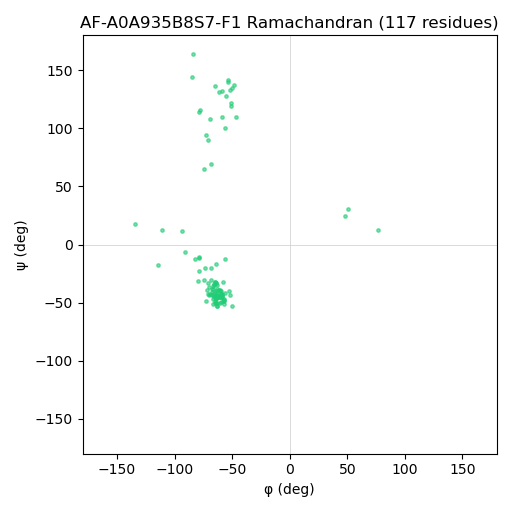1.00 92.06 84 VAL A C 1
ATOM 653 O O . VAL A 1 84 ? -6.822 3.183 2.840 1.00 92.06 84 VAL A O 1
ATOM 656 N N . TRP A 1 85 ? -6.070 4.294 1.043 1.00 92.56 85 TRP A N 1
ATOM 657 C CA . TRP A 1 85 ? -6.989 5.421 1.186 1.00 92.56 85 TRP A CA 1
ATOM 658 C C . TRP A 1 85 ? -8.457 5.010 1.016 1.00 92.56 85 TRP A C 1
ATOM 660 O O . TRP A 1 85 ? -9.307 5.460 1.784 1.00 92.56 85 TRP A O 1
ATOM 670 N N . LEU A 1 86 ? -8.764 4.124 0.065 1.00 93.88 86 LEU A N 1
ATOM 671 C CA . LEU A 1 86 ? -10.111 3.583 -0.123 1.00 93.88 86 LEU A CA 1
ATOM 672 C C . LEU A 1 86 ? -10.555 2.731 1.069 1.00 93.88 86 LEU A C 1
ATOM 674 O O . LEU A 1 86 ? -11.689 2.888 1.518 1.00 93.88 86 LEU A O 1
ATOM 678 N N . ILE A 1 87 ? -9.671 1.887 1.618 1.00 93.00 87 ILE A N 1
ATOM 679 C CA . ILE A 1 87 ? -9.970 1.136 2.848 1.00 93.00 87 ILE A CA 1
ATOM 680 C C . ILE A 1 87 ? -10.246 2.099 3.990 1.00 93.00 87 ILE A C 1
ATOM 682 O O . ILE A 1 87 ? -11.265 1.966 4.659 1.00 93.00 87 ILE A O 1
ATOM 686 N N . TRP A 1 88 ? -9.363 3.076 4.197 1.00 91.81 88 TRP A N 1
ATOM 687 C CA . TRP A 1 88 ? -9.533 4.061 5.254 1.00 91.81 88 TRP A CA 1
ATOM 688 C C . TRP A 1 88 ? -10.869 4.797 5.120 1.00 91.81 88 TRP A C 1
ATOM 690 O O . TRP A 1 88 ? -11.625 4.875 6.084 1.00 91.81 88 TRP A O 1
ATOM 700 N N . ARG A 1 89 ? -11.213 5.258 3.911 1.00 91.75 89 ARG A N 1
ATOM 701 C CA . ARG A 1 89 ? -12.504 5.896 3.635 1.00 91.75 89 ARG A CA 1
ATOM 702 C C . ARG A 1 89 ? -13.678 4.964 3.930 1.00 91.75 89 ARG A C 1
ATOM 704 O O . ARG A 1 89 ? -14.674 5.433 4.465 1.00 91.75 89 ARG A O 1
ATOM 711 N N . HIS A 1 90 ? -13.566 3.682 3.591 1.00 90.88 90 HIS A N 1
ATOM 712 C CA . HIS A 1 90 ? -14.612 2.693 3.837 1.00 90.88 90 HIS A CA 1
ATOM 713 C C . HIS A 1 90 ? -14.827 2.449 5.333 1.00 90.88 90 HIS A C 1
ATOM 715 O O . HIS A 1 90 ? -15.949 2.577 5.812 1.00 90.88 90 HIS A O 1
ATOM 721 N N . VAL A 1 91 ? -13.758 2.179 6.090 1.00 89.69 91 VAL A N 1
ATOM 722 C CA . VAL A 1 91 ? -13.873 1.936 7.537 1.00 89.69 91 VAL A CA 1
ATOM 723 C C . VAL A 1 91 ? -14.270 3.188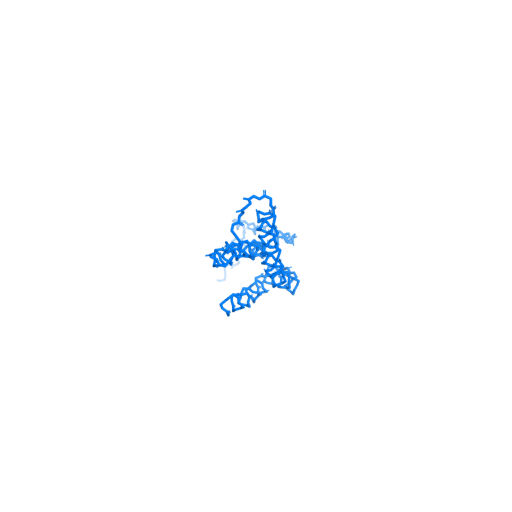 8.313 1.00 89.69 91 VAL A C 1
ATOM 725 O O . VAL A 1 91 ? -14.745 3.063 9.434 1.00 89.69 91 VAL A O 1
ATOM 728 N N . ASN A 1 92 ? -14.078 4.384 7.747 1.00 89.12 92 ASN A N 1
ATOM 729 C CA . ASN A 1 92 ? -14.465 5.651 8.366 1.00 89.12 92 ASN A CA 1
ATOM 730 C C . ASN A 1 92 ? -15.970 5.958 8.246 1.00 89.12 92 ASN A C 1
ATOM 732 O O . ASN A 1 92 ? -16.458 6.881 8.892 1.00 89.12 92 ASN A O 1
ATOM 736 N N . VAL A 1 93 ? -16.715 5.211 7.427 1.00 85.69 93 VAL A N 1
ATOM 737 C CA . VAL A 1 93 ? -18.178 5.317 7.382 1.00 85.69 93 VAL A CA 1
ATOM 738 C C . VAL A 1 93 ? -18.744 4.547 8.569 1.00 85.69 93 VAL A C 1
ATOM 740 O O . VAL A 1 93 ? -18.596 3.327 8.624 1.00 85.69 93 VAL A O 1
ATOM 743 N N . ILE A 1 94 ? -19.378 5.252 9.509 1.00 74.81 94 ILE A N 1
ATOM 744 C CA . ILE A 1 94 ? -20.060 4.643 10.658 1.00 74.81 94 ILE A CA 1
ATOM 745 C C . ILE A 1 94 ? -21.079 3.635 10.125 1.00 74.81 94 ILE A C 1
ATOM 747 O O . ILE A 1 94 ? -21.881 3.958 9.247 1.00 74.81 94 ILE A O 1
ATOM 751 N N . ARG A 1 95 ? -21.020 2.397 10.623 1.00 66.75 95 ARG A N 1
ATOM 752 C CA . ARG A 1 95 ? -22.048 1.407 10.324 1.00 66.75 95 ARG A CA 1
ATOM 753 C C . ARG A 1 95 ? -23.321 1.845 11.040 1.00 66.75 95 ARG A C 1
ATOM 755 O O . ARG A 1 95 ? -23.399 1.768 12.263 1.00 66.75 95 ARG A O 1
ATOM 762 N N . ASP A 1 96 ? -24.301 2.313 10.269 1.00 64.12 96 ASP A N 1
ATOM 763 C CA . ASP A 1 96 ? -25.681 2.495 10.725 1.00 64.12 96 ASP A CA 1
ATOM 764 C C . ASP A 1 96 ? -26.287 1.106 10.957 1.00 64.12 96 ASP A C 1
ATOM 766 O O . ASP A 1 96 ? -27.117 0.609 10.194 1.00 64.12 96 ASP A O 1
ATOM 770 N N . ASP A 1 97 ? -25.804 0.420 11.989 1.00 60.12 97 ASP A N 1
ATOM 771 C CA . ASP A 1 97 ? -26.264 -0.900 12.392 1.00 60.12 97 ASP A CA 1
ATOM 772 C C . ASP A 1 97 ? -27.621 -0.768 13.075 1.00 60.12 97 ASP A C 1
ATOM 774 O O . ASP A 1 97 ? -27.737 -1.002 14.271 1.00 60.12 97 ASP A O 1
ATOM 778 N N . GLY A 1 98 ? -28.640 -0.343 12.321 1.00 52.62 98 GLY A N 1
ATOM 779 C CA . GLY A 1 98 ? -30.053 -0.485 12.660 1.00 52.62 98 GLY A CA 1
ATOM 780 C C . GLY A 1 98 ? -30.444 -0.062 14.074 1.00 52.62 98 GLY A C 1
ATOM 781 O O . GLY A 1 98 ? -31.449 -0.567 14.574 1.00 52.62 98 GLY A O 1
ATOM 782 N N . MET A 1 99 ? -29.680 0.823 14.729 1.00 55.00 99 MET A N 1
ATOM 783 C CA . MET A 1 99 ? -30.125 1.456 15.957 1.00 55.00 99 MET A CA 1
ATOM 784 C C . MET A 1 99 ? -31.398 2.166 15.551 1.00 55.00 99 MET A C 1
ATOM 786 O O . MET A 1 99 ? -31.359 3.091 14.739 1.00 55.00 99 MET A O 1
ATOM 790 N N . ALA A 1 100 ? -32.531 1.650 16.032 1.00 56.44 100 ALA A N 1
ATOM 791 C CA . ALA A 1 100 ? -33.781 2.369 15.982 1.00 56.44 100 ALA A CA 1
ATOM 792 C C . ALA A 1 100 ? -33.430 3.767 16.475 1.00 56.44 100 ALA A C 1
ATOM 794 O O . ALA A 1 100 ? -33.023 3.920 17.626 1.00 56.44 100 ALA A O 1
ATOM 795 N N . LEU A 1 101 ? -33.445 4.746 15.567 1.00 60.53 101 LEU A N 1
ATOM 796 C CA . LEU A 1 101 ? -33.380 6.139 15.949 1.00 60.53 101 LEU A CA 1
ATOM 797 C C . LEU A 1 101 ? -34.566 6.277 16.888 1.00 60.53 101 LEU A C 1
ATOM 799 O O . LEU A 1 101 ? -35.706 6.271 16.418 1.00 60.53 101 LEU A O 1
ATOM 803 N N . GLU A 1 102 ? -34.318 6.255 18.202 1.00 63.66 102 GLU A N 1
ATOM 804 C CA . GLU A 1 102 ? -35.351 6.609 19.155 1.00 63.66 102 GLU A CA 1
ATOM 805 C C . GLU A 1 102 ? -35.864 7.949 18.644 1.00 63.66 102 GLU A C 1
ATOM 807 O O . GLU A 1 102 ? -35.049 8.857 18.416 1.00 63.66 102 GLU A O 1
ATOM 812 N N . PRO A 1 103 ? -37.163 8.033 18.295 1.00 70.56 103 PRO A N 1
ATOM 813 C CA . PRO A 1 103 ? -37.694 9.250 17.726 1.00 70.56 103 PRO A CA 1
ATOM 814 C C . PRO A 1 103 ? -37.289 10.378 18.672 1.00 70.56 103 PRO A C 1
ATOM 816 O O . PRO A 1 103 ? -37.381 10.188 19.892 1.00 70.56 103 PRO A O 1
ATOM 819 N N . PRO A 1 104 ? -36.764 11.497 18.135 1.00 76.31 104 PRO A N 1
ATOM 820 C CA . PRO A 1 104 ? -36.303 12.590 18.972 1.00 76.31 104 PRO A CA 1
ATOM 821 C C . PRO A 1 104 ? -37.398 12.895 19.996 1.00 76.31 104 PRO A C 1
ATOM 823 O O . PRO A 1 104 ? -38.580 12.853 19.624 1.00 76.31 104 PRO A O 1
ATOM 826 N N . PRO A 1 105 ? -37.034 13.121 21.273 1.00 76.88 105 PRO A N 1
ATOM 827 C CA . PRO A 1 105 ? -38.017 13.290 22.329 1.00 76.88 105 PRO A CA 1
ATOM 828 C C . PRO A 1 105 ? -39.046 14.329 21.876 1.00 76.88 105 PRO A C 1
ATOM 830 O O . PRO A 1 105 ? -38.653 15.347 21.288 1.00 76.88 105 PRO A O 1
ATOM 833 N N . PRO A 1 106 ? -40.350 14.058 22.066 1.00 79.94 106 PRO A N 1
ATOM 834 C CA . PRO A 1 106 ? -41.381 14.978 21.628 1.00 79.94 106 PRO A CA 1
ATOM 835 C C . PRO A 1 106 ? -41.091 16.364 22.219 1.00 79.94 106 PRO A C 1
ATOM 837 O O . PRO A 1 106 ? -40.636 16.454 23.365 1.00 79.94 106 PRO A O 1
ATOM 840 N N . PRO A 1 107 ? -41.295 17.446 21.445 1.00 80.31 107 PRO A N 1
ATOM 841 C CA . PRO A 1 107 ? -41.095 18.791 21.956 1.00 80.31 107 PRO A CA 1
ATOM 842 C C . PRO A 1 107 ? -41.922 18.972 23.238 1.00 80.31 107 PRO A C 1
ATOM 844 O O . PRO A 1 107 ? -43.044 18.456 23.288 1.00 80.31 107 PRO A O 1
ATOM 847 N N . PRO A 1 108 ? -41.396 19.683 24.255 1.00 77.31 108 PRO A N 1
ATOM 848 C CA . PRO A 1 108 ? -42.111 19.912 25.505 1.00 77.31 108 PRO A CA 1
ATOM 849 C C . PRO A 1 108 ? -43.508 20.442 25.200 1.00 77.31 108 PRO A C 1
ATOM 851 O O . PRO A 1 108 ? -43.657 21.451 24.501 1.00 77.31 108 PRO A O 1
ATOM 854 N N . THR A 1 109 ? -44.537 19.742 25.668 1.00 75.69 109 THR A N 1
ATOM 855 C CA . THR A 1 109 ? -45.902 20.237 25.516 1.00 75.69 109 THR A CA 1
ATOM 856 C C . THR A 1 109 ? -46.187 21.195 26.666 1.00 75.69 109 THR A C 1
ATOM 858 O O . THR A 1 109 ? -45.746 20.978 27.789 1.00 75.69 109 THR A O 1
ATOM 861 N N . PHE A 1 110 ? -46.952 22.261 26.420 1.00 63.44 110 PHE A N 1
ATOM 862 C CA . PHE A 1 110 ? -47.326 23.247 27.450 1.00 63.44 110 PHE A CA 1
ATOM 863 C C . PHE A 1 110 ? -48.046 22.644 28.678 1.00 63.44 110 PHE A C 1
ATOM 865 O O . PHE A 1 110 ? -48.196 23.320 29.693 1.00 63.44 110 PHE A O 1
ATOM 872 N N . ASN A 1 111 ? -48.487 21.384 28.604 1.00 58.62 111 ASN A N 1
ATOM 873 C CA . ASN A 1 111 ? -49.119 20.671 29.711 1.00 58.62 111 ASN A CA 1
ATOM 874 C C . ASN A 1 111 ? -48.109 20.145 30.745 1.00 58.62 111 ASN A C 1
ATOM 876 O O . ASN A 1 111 ? -48.486 19.943 31.899 1.00 58.62 111 ASN A O 1
ATOM 880 N N . ASP A 1 112 ? -46.843 19.952 30.367 1.00 60.09 112 ASP A N 1
ATOM 881 C CA . ASP A 1 112 ? -45.824 19.398 31.265 1.00 60.09 112 ASP A CA 1
ATOM 882 C C . ASP A 1 112 ? -45.438 20.403 32.371 1.00 60.09 112 ASP A C 1
ATOM 884 O O . ASP A 1 112 ? -45.239 20.011 33.522 1.00 60.09 112 ASP A O 1
ATOM 888 N N . ASP A 1 113 ? -45.465 21.708 32.070 1.00 57.22 113 ASP A N 1
ATOM 889 C CA . ASP A 1 113 ? -45.186 22.789 33.031 1.00 57.22 113 ASP A CA 1
ATOM 890 C C . ASP A 1 113 ? -46.315 23.030 34.050 1.00 57.22 113 ASP A C 1
ATOM 892 O O . ASP A 1 113 ? -46.067 23.582 35.121 1.00 57.22 113 ASP A O 1
ATOM 896 N N . GLN A 1 114 ? -47.550 22.595 33.771 1.00 57.69 114 GLN A N 1
ATOM 897 C CA . GLN A 1 114 ? -48.677 22.748 34.708 1.00 57.69 114 GLN A CA 1
ATOM 898 C C . GLN A 1 114 ? -48.717 21.664 35.794 1.00 57.69 114 GLN A C 1
ATOM 900 O O . GLN A 1 114 ? -49.459 21.796 36.766 1.00 57.69 114 GLN A O 1
ATOM 905 N N . SER A 1 115 ? -47.934 20.592 35.639 1.00 58.62 115 SER A N 1
ATOM 906 C CA . SER A 1 115 ? -47.887 19.473 36.589 1.00 58.62 115 SER A CA 1
ATOM 907 C C . SER A 1 115 ? -46.832 19.633 37.688 1.00 58.62 115 SER A C 1
ATOM 909 O O . SER A 1 115 ? -46.800 18.829 38.621 1.00 58.62 115 SER A O 1
ATOM 911 N N . ARG A 1 116 ? -45.980 20.668 37.619 1.00 63.62 116 ARG A N 1
ATOM 912 C CA . ARG A 1 116 ? -45.038 20.988 38.698 1.00 63.62 116 ARG A CA 1
ATOM 913 C C . ARG A 1 116 ? -45.774 21.701 39.839 1.00 63.62 116 ARG A C 1
ATOM 915 O O . ARG A 1 116 ? -46.253 22.814 39.621 1.00 63.62 116 ARG A O 1
ATOM 922 N N . PRO A 1 117 ? -45.862 21.110 41.048 1.00 60.56 117 PRO A N 1
ATOM 923 C CA . PRO A 1 117 ? -46.311 21.855 42.213 1.00 60.56 117 PRO A CA 1
ATOM 924 C C . PRO A 1 117 ? -45.328 23.004 42.462 1.00 60.56 117 PRO A C 1
ATOM 926 O O . PRO A 1 11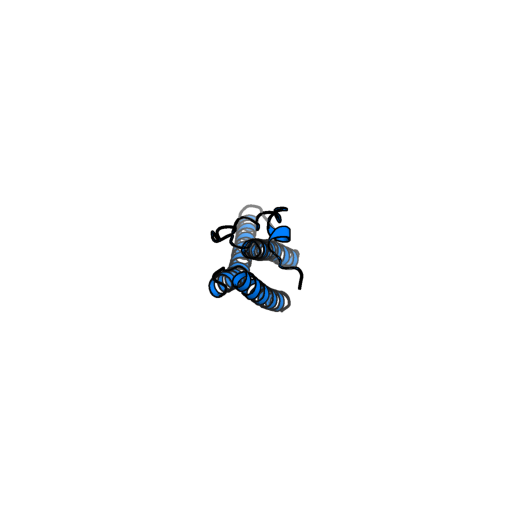7 ? -44.112 22.820 42.405 1.00 60.56 117 PRO A O 1
ATOM 929 N N . LEU A 1 118 ? -45.873 24.205 42.654 1.00 67.56 118 LEU A N 1
ATOM 930 C CA . LEU A 1 118 ? -45.123 25.368 43.110 1.00 67.56 118 LEU A CA 1
ATOM 931 C C . LEU A 1 118 ? -44.811 25.148 44.594 1.00 67.56 118 LEU A C 1
ATOM 933 O O . LEU A 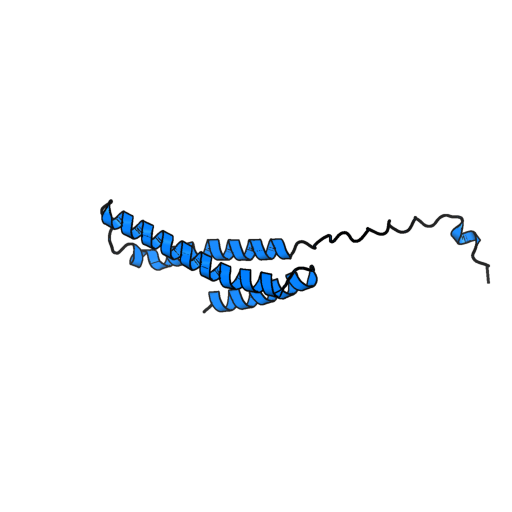1 118 ? -45.660 25.438 45.437 1.00 67.56 118 LEU A O 1
ATOM 937 N N . ASP A 1 119 ? -43.634 24.597 44.876 1.00 61.62 119 ASP A N 1
ATOM 938 C CA . ASP A 1 119 ? -43.025 24.623 46.210 1.00 61.62 119 ASP A CA 1
ATOM 939 C C . ASP A 1 119 ? -42.238 25.929 46.418 1.00 61.62 119 ASP A C 1
ATOM 941 O O . ASP A 1 119 ? -41.525 26.358 45.475 1.00 61.62 119 ASP A O 1
#

Secondary structure (DSSP, 8-state):
-HHHHHHHHHHHHHHHHHHHTTS-HHHHHHHHHHHHHHHHHHHHHHHHHHHHHHHHHS---TTHHHHTHHHHHHHHHHHHHHHHHHHHHHHTS--------PPPPPPPPTTTGGGS---

Foldseek 3Di:
DVVVVVLVVLLVVQLVLLVVQVHPSVVLSVCLNVVLVVQLVVLLVVVVVVVVVCVVPPVDDPCPCVVCVVVSNVRSNVVSVVVSVVSSVVSNPRPPPVPPPPPPPPDDDPVVVVPDPDD

Mean predicted aligned error: 10.94 Å

pLDDT: mean 83.83, std 11.29, range [52.62, 95.06]

Solvent-accessible surface area (backbone atoms only — not comparable to full-atom values): 6761 Å² total; per-residue (Å²): 109,70,71,59,54,50,49,53,56,50,32,52,48,42,25,50,42,14,47,76,32,74,45,66,21,73,59,56,24,49,52,43,57,51,46,35,54,50,41,30,50,53,42,47,49,51,52,52,50,52,52,54,50,36,41,73,75,64,77,40,65,86,57,54,60,71,78,39,42,69,57,54,51,49,63,21,44,52,60,22,52,52,50,47,50,52,50,44,56,54,40,64,50,68,62,83,72,75,69,74,74,70,69,75,77,76,76,88,54,84,65,64,71,72,70,59,78,89,126

Sequence (119 aa):
MLPLIFIVVLSIQIYRTARDNGYNAPMWTAVTAVGFFVIQFVVGLAIGVILLLGASFSDWSPTLLDDYQFFVGLAAMIPAFIFVWLIWRHVNVIRDDGMALEPPPPPPTFNDDQSRPLD